Protein AF-V3ZG90-F1 (afdb_monomer_lite)

Foldseek 3Di:
DDPPPQAAPQPRHGADQWFAFPVRHIHHLVSVQVQCVVAPDPQWGADPPPGDIGGAPPVGSVPGDGPVPVVVPPPD

Structure (mmCIF, N/CA/C/O backbone):
data_AF-V3ZG90-F1
#
_entry.id   AF-V3ZG90-F1
#
loop_
_atom_site.group_PDB
_atom_site.id
_atom_site.type_symbol
_atom_site.label_atom_id
_atom_site.label_alt_id
_atom_site.label_comp_id
_atom_site.label_asym_id
_atom_site.label_entity_id
_atom_site.label_seq_id
_atom_site.pdbx_PDB_ins_code
_atom_site.Cartn_x
_atom_site.Cartn_y
_atom_site.Cartn_z
_atom_site.occupancy
_atom_site.B_iso_or_equiv
_atom_site.auth_seq_id
_atom_site.auth_comp_id
_atom_site.auth_asym_id
_atom_site.auth_atom_id
_atom_site.pdbx_PDB_model_num
ATOM 1 N N . MET A 1 1 ? 19.762 10.757 -12.412 1.00 40.56 1 MET A N 1
ATOM 2 C CA . MET A 1 1 ? 18.364 10.422 -12.753 1.00 40.56 1 MET A CA 1
ATOM 3 C C . MET A 1 1 ? 18.045 9.109 -12.065 1.00 40.56 1 MET A C 1
ATOM 5 O O . MET A 1 1 ? 18.413 8.053 -12.568 1.00 40.56 1 MET A O 1
ATOM 9 N N . GLU A 1 2 ? 17.539 9.191 -10.835 1.00 47.56 2 GLU A N 1
ATOM 10 C CA . GLU A 1 2 ? 17.265 8.016 -10.005 1.00 47.56 2 GLU A CA 1
ATOM 11 C C . GLU A 1 2 ? 16.265 7.116 -10.724 1.00 47.56 2 GLU A C 1
ATOM 13 O O . GLU A 1 2 ? 15.181 7.543 -11.124 1.00 47.56 2 GLU A O 1
ATOM 18 N N . LYS A 1 3 ? 16.684 5.874 -10.974 1.00 46.81 3 LYS A N 1
ATOM 19 C CA . LYS A 1 3 ? 15.839 4.857 -11.585 1.00 46.81 3 LYS A CA 1
ATOM 20 C C . LYS A 1 3 ? 14.619 4.706 -10.686 1.00 46.81 3 LYS A C 1
ATOM 22 O O . LYS A 1 3 ? 14.760 4.287 -9.543 1.00 46.81 3 LYS A O 1
ATOM 27 N N . LEU A 1 4 ? 13.439 5.040 -11.204 1.00 57.84 4 LEU A N 1
ATOM 28 C CA . LEU A 1 4 ? 12.181 4.659 -10.581 1.00 57.84 4 LEU A CA 1
ATOM 29 C C . LEU A 1 4 ? 12.176 3.132 -10.532 1.00 57.84 4 LEU A C 1
ATOM 31 O O . LEU A 1 4 ? 11.907 2.480 -11.543 1.00 57.84 4 LEU A O 1
ATOM 35 N N . ASP A 1 5 ? 12.576 2.582 -9.388 1.00 63.72 5 ASP A N 1
ATOM 36 C CA . ASP A 1 5 ? 12.644 1.149 -9.163 1.00 63.72 5 ASP A CA 1
ATOM 37 C C . ASP A 1 5 ? 11.288 0.559 -9.570 1.00 63.72 5 ASP A C 1
ATOM 39 O O . ASP A 1 5 ? 10.246 1.001 -9.083 1.00 63.72 5 ASP A O 1
ATOM 43 N N . LYS A 1 6 ? 11.274 -0.356 -10.543 1.00 75.88 6 LYS A N 1
ATOM 44 C CA . LYS A 1 6 ? 10.044 -1.011 -11.017 1.00 75.88 6 LYS A CA 1
ATOM 45 C C . LYS A 1 6 ? 9.580 -2.102 -10.053 1.00 75.88 6 LYS A C 1
ATOM 47 O O . LYS A 1 6 ? 8.470 -2.618 -10.198 1.00 75.88 6 LYS A O 1
ATOM 52 N N . THR A 1 7 ? 10.394 -2.399 -9.049 1.00 88.12 7 THR A N 1
ATOM 53 C CA . THR A 1 7 ? 10.202 -3.462 -8.078 1.00 88.12 7 THR A CA 1
ATOM 54 C C . THR A 1 7 ? 9.280 -3.000 -6.953 1.00 88.12 7 THR A C 1
ATOM 56 O O . THR A 1 7 ? 9.280 -1.845 -6.506 1.00 88.12 7 THR A O 1
ATOM 59 N N . CYS A 1 8 ? 8.418 -3.898 -6.498 1.00 90.94 8 CYS A N 1
ATOM 60 C CA . CYS A 1 8 ? 7.627 -3.716 -5.294 1.00 90.94 8 CYS A CA 1
ATOM 61 C C . CYS A 1 8 ? 8.482 -4.062 -4.073 1.00 90.94 8 CYS A C 1
ATOM 63 O O . CYS A 1 8 ? 8.989 -5.172 -3.981 1.00 90.94 8 CYS A O 1
ATOM 65 N N . SER A 1 9 ? 8.575 -3.165 -3.093 1.00 90.31 9 SER A N 1
ATOM 66 C CA . SER A 1 9 ? 9.340 -3.406 -1.860 1.00 90.31 9 SER A CA 1
ATOM 67 C C . SER A 1 9 ? 8.710 -4.429 -0.905 1.00 90.31 9 SER A C 1
ATOM 69 O O . SER A 1 9 ? 9.342 -4.802 0.074 1.00 90.31 9 SER A O 1
ATOM 71 N N . ILE A 1 10 ? 7.482 -4.896 -1.175 1.00 93.19 10 ILE A N 1
ATOM 72 C CA . ILE A 1 10 ? 6.830 -5.959 -0.391 1.00 93.19 10 ILE A CA 1
ATOM 73 C C . ILE A 1 10 ? 7.210 -7.338 -0.934 1.00 93.19 10 ILE A C 1
ATOM 75 O O . ILE A 1 10 ? 7.661 -8.189 -0.179 1.00 93.19 10 ILE A O 1
ATOM 79 N N . CYS A 1 11 ? 7.004 -7.580 -2.234 1.00 94.44 11 CYS A N 1
ATOM 80 C CA . CYS A 1 11 ? 7.267 -8.892 -2.831 1.00 94.44 11 CYS A CA 1
ATOM 81 C C . CYS A 1 11 ? 8.619 -9.000 -3.537 1.00 94.44 11 CYS A C 1
ATOM 83 O O . CYS A 1 11 ? 8.974 -10.098 -3.942 1.00 94.44 11 CYS A O 1
ATOM 85 N N . LEU A 1 12 ? 9.355 -7.900 -3.709 1.00 92.19 12 LEU A N 1
ATOM 86 C CA . LEU A 1 12 ? 10.650 -7.833 -4.398 1.00 92.19 12 LEU A CA 1
ATOM 87 C C . LEU A 1 12 ? 10.611 -8.270 -5.877 1.00 92.19 12 LEU A C 1
ATOM 89 O O . LEU A 1 12 ? 11.617 -8.694 -6.432 1.00 92.19 12 LEU A O 1
ATOM 93 N N . HIS A 1 13 ? 9.451 -8.139 -6.528 1.00 91.25 13 HIS A N 1
ATOM 94 C CA . HIS A 1 13 ? 9.252 -8.399 -7.961 1.00 91.25 13 HIS A CA 1
ATOM 95 C C . HIS A 1 13 ? 8.696 -7.162 -8.677 1.00 91.25 13 HIS A C 1
ATOM 97 O O . HIS A 1 13 ? 8.235 -6.220 -8.027 1.00 91.25 13 HIS A O 1
ATOM 103 N N . ASP A 1 14 ? 8.669 -7.188 -10.013 1.00 89.19 14 ASP A N 1
ATOM 104 C CA . ASP A 1 14 ? 8.025 -6.155 -10.830 1.00 89.19 14 ASP A CA 1
ATOM 105 C C . ASP A 1 14 ? 6.584 -5.864 -10.383 1.00 89.19 14 ASP A C 1
ATOM 107 O O . ASP A 1 14 ? 5.772 -6.767 -10.135 1.00 89.19 14 ASP A O 1
ATOM 111 N N . ARG A 1 15 ? 6.247 -4.572 -10.304 1.00 87.00 15 ARG A N 1
ATOM 112 C CA . ARG A 1 15 ? 4.932 -4.110 -9.846 1.00 87.00 15 ARG A CA 1
ATOM 113 C C . ARG A 1 15 ? 3.821 -4.521 -10.810 1.00 87.00 15 ARG A C 1
ATOM 115 O O . ARG A 1 15 ? 3.642 -3.926 -11.870 1.00 87.00 15 ARG A O 1
ATOM 122 N N . LYS A 1 16 ? 2.983 -5.467 -10.386 1.00 87.94 16 LYS A N 1
ATOM 123 C CA . LYS A 1 16 ? 1.741 -5.831 -11.085 1.00 87.94 16 LYS A CA 1
ATOM 124 C C . LYS A 1 16 ? 0.597 -4.928 -10.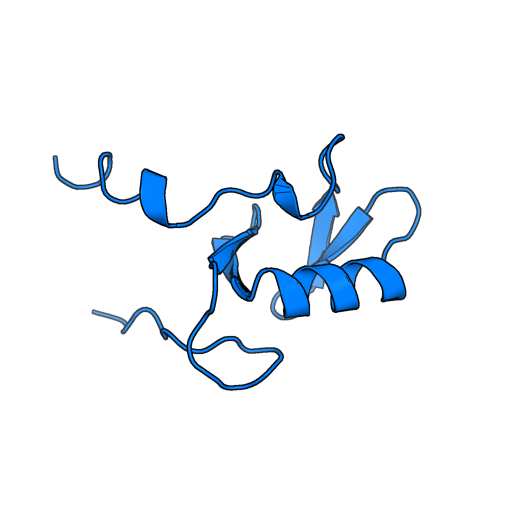626 1.00 87.94 16 LYS A C 1
ATOM 126 O O . LYS A 1 16 ? 0.283 -4.888 -9.436 1.00 87.94 16 LYS A O 1
ATOM 131 N N . GLN A 1 17 ? -0.027 -4.220 -11.573 1.00 87.12 17 GLN A N 1
ATOM 132 C CA . GLN A 1 17 ? -1.090 -3.234 -11.314 1.00 87.12 17 GLN A CA 1
ATOM 133 C C . GLN A 1 17 ? -0.681 -2.230 -10.214 1.00 87.12 17 GLN A C 1
ATOM 135 O O . GLN A 1 17 ? -1.245 -2.247 -9.119 1.00 87.12 17 GLN A O 1
ATOM 140 N N . PRO A 1 18 ? 0.344 -1.396 -10.462 1.00 88.06 18 PRO A N 1
ATOM 141 C CA . PRO A 1 18 ? 0.922 -0.531 -9.441 1.00 88.06 18 PRO A CA 1
ATOM 142 C C . PRO A 1 18 ? -0.110 0.421 -8.830 1.00 88.06 18 PRO A C 1
ATOM 144 O O . PRO A 1 18 ? -0.852 1.094 -9.553 1.00 88.06 18 PRO A O 1
ATOM 147 N N . LYS A 1 19 ? -0.102 0.511 -7.501 1.00 87.75 19 LYS A N 1
ATOM 148 C CA . LYS A 1 19 ? -0.877 1.469 -6.709 1.00 87.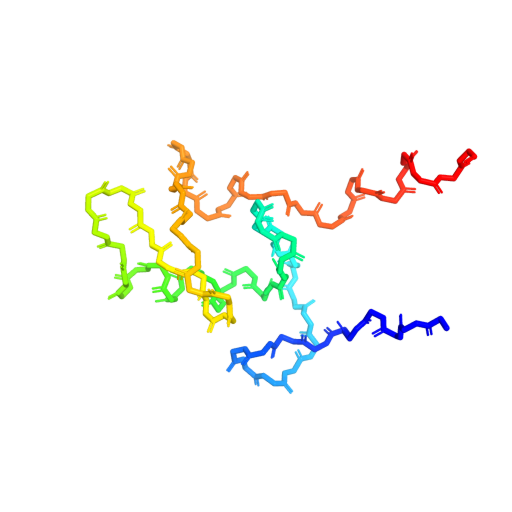75 19 LYS A CA 1
ATOM 149 C C . LYS A 1 19 ? 0.057 2.465 -6.045 1.00 87.75 19 LYS A C 1
ATOM 151 O O . LYS A 1 19 ? 1.012 2.052 -5.393 1.00 87.75 19 LYS A O 1
ATOM 156 N N . ILE A 1 20 ? -0.231 3.749 -6.229 1.00 88.19 20 ILE A N 1
ATOM 157 C CA . ILE A 1 20 ? 0.539 4.861 -5.669 1.00 88.19 20 ILE A CA 1
ATOM 158 C C . ILE A 1 20 ? -0.193 5.377 -4.428 1.00 88.19 20 ILE A C 1
ATOM 160 O O . ILE A 1 20 ? -1.377 5.724 -4.504 1.00 88.19 20 ILE A O 1
ATOM 164 N N . LEU A 1 21 ? 0.512 5.419 -3.300 1.00 89.88 21 LEU A N 1
ATOM 165 C CA . LEU A 1 21 ? 0.034 6.046 -2.066 1.00 89.88 21 LEU A CA 1
ATOM 166 C C . LEU A 1 21 ? 0.247 7.568 -2.108 1.00 89.88 21 LEU A C 1
ATOM 168 O O . LEU A 1 21 ? 0.986 8.077 -2.947 1.00 89.88 21 LEU A O 1
ATOM 172 N N . THR A 1 22 ? -0.366 8.313 -1.187 1.00 87.00 22 THR A N 1
ATOM 173 C CA . THR A 1 22 ? -0.187 9.778 -1.089 1.00 87.00 22 THR A CA 1
ATOM 174 C C . THR A 1 22 ? 1.258 10.181 -0.797 1.00 87.00 22 THR A C 1
ATOM 176 O O . THR A 1 22 ? 1.712 11.201 -1.300 1.00 87.00 22 THR A O 1
ATOM 179 N N . CYS A 1 23 ? 2.009 9.326 -0.099 1.00 89.88 23 CYS A N 1
ATOM 180 C CA . CYS A 1 23 ? 3.446 9.465 0.147 1.00 89.88 23 CYS A CA 1
ATOM 181 C C . CYS A 1 23 ? 4.331 9.070 -1.054 1.00 89.88 23 CYS A C 1
ATOM 183 O O . CYS A 1 23 ? 5.528 8.844 -0.895 1.00 89.88 23 CYS A O 1
ATOM 185 N N . LEU A 1 24 ? 3.737 8.907 -2.243 1.00 87.44 24 LEU A N 1
ATOM 186 C CA . LEU A 1 24 ? 4.385 8.592 -3.525 1.00 87.44 24 LEU A CA 1
ATOM 187 C C . LEU A 1 24 ? 5.102 7.234 -3.614 1.00 87.44 24 LEU A C 1
ATOM 189 O O . LEU A 1 24 ? 5.693 6.912 -4.645 1.00 87.44 24 LEU A O 1
ATOM 193 N N . HIS A 1 25 ? 4.989 6.383 -2.596 1.00 90.12 25 HIS A N 1
ATOM 194 C CA . HIS A 1 25 ? 5.459 5.003 -2.674 1.00 90.12 25 HIS A CA 1
ATOM 195 C C . HIS A 1 25 ? 4.489 4.122 -3.463 1.00 90.12 25 HIS A C 1
ATOM 197 O O . HIS A 1 25 ? 3.265 4.274 -3.379 1.00 90.12 25 HIS A O 1
ATOM 203 N N . VAL A 1 26 ? 5.047 3.179 -4.227 1.00 88.69 26 VAL A N 1
ATOM 204 C CA . VAL A 1 26 ? 4.294 2.364 -5.183 1.00 88.69 26 VAL A CA 1
ATOM 205 C C . VAL A 1 26 ? 4.479 0.876 -4.908 1.00 88.69 26 VAL A C 1
ATOM 207 O O . VAL A 1 26 ? 5.598 0.386 -4.761 1.00 88.69 26 VAL A O 1
ATOM 210 N N . TYR A 1 27 ? 3.369 0.141 -4.908 1.00 91.19 27 TYR A N 1
ATOM 211 C CA . TYR A 1 27 ? 3.326 -1.289 -4.600 1.00 91.19 27 TYR A CA 1
ATOM 212 C C . TYR A 1 27 ? 2.453 -2.042 -5.608 1.00 91.19 27 TYR A C 1
ATOM 214 O O . TYR A 1 27 ? 1.640 -1.436 -6.307 1.00 91.19 27 TYR A O 1
ATOM 222 N N . CYS A 1 28 ? 2.581 -3.369 -5.673 1.00 92.56 28 CYS A N 1
ATOM 223 C CA . CYS A 1 28 ? 1.596 -4.204 -6.364 1.00 92.56 28 CYS A CA 1
ATOM 224 C C . CYS A 1 28 ? 0.214 -4.021 -5.723 1.00 92.56 28 CYS A C 1
ATOM 226 O O . CYS A 1 28 ? 0.121 -3.959 -4.495 1.00 92.56 28 CYS A O 1
ATOM 228 N N . CYS A 1 29 ? -0.858 -4.022 -6.524 1.00 90.31 29 CYS A N 1
ATOM 229 C CA . CYS A 1 29 ? -2.218 -3.920 -5.984 1.00 90.31 29 CYS A CA 1
ATOM 230 C C . CYS A 1 29 ? -2.506 -5.014 -4.947 1.00 90.31 29 CYS A C 1
ATOM 232 O O . CYS A 1 29 ? -3.039 -4.713 -3.884 1.00 90.31 29 CYS A O 1
ATOM 234 N N . GLN A 1 30 ? -2.120 -6.262 -5.237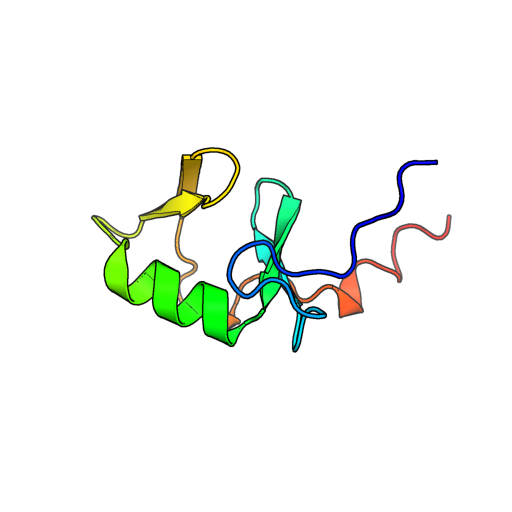 1.00 93.00 30 GLN A N 1
ATOM 235 C CA . GLN A 1 30 ? -2.358 -7.385 -4.329 1.00 93.00 30 GLN A CA 1
ATOM 236 C C . GLN A 1 30 ? -1.537 -7.260 -3.043 1.00 93.00 30 GLN A C 1
ATOM 238 O O . GLN A 1 30 ? -2.092 -7.350 -1.957 1.00 93.00 30 GLN A O 1
ATOM 243 N N . CYS A 1 31 ? -0.239 -6.959 -3.152 1.00 95.31 31 CYS A N 1
ATOM 244 C CA . CYS A 1 31 ? 0.619 -6.795 -1.979 1.00 95.31 31 CYS A CA 1
ATOM 245 C C . CYS A 1 31 ? 0.132 -5.669 -1.064 1.00 95.31 31 CYS A C 1
ATOM 247 O O . CYS A 1 31 ? 0.146 -5.818 0.155 1.00 95.31 31 CYS A O 1
ATOM 249 N N . LEU A 1 32 ? -0.314 -4.553 -1.647 1.00 93.88 32 LEU A N 1
ATOM 250 C CA . LEU A 1 32 ? -0.878 -3.453 -0.877 1.00 93.88 32 LEU A CA 1
ATOM 251 C C . LEU A 1 32 ? -2.205 -3.851 -0.222 1.00 93.88 32 LEU A C 1
ATOM 253 O O . LEU A 1 32 ? -2.426 -3.512 0.933 1.00 93.88 32 LEU A O 1
ATOM 257 N N . LEU A 1 33 ? -3.069 -4.590 -0.922 1.00 92.94 33 LEU A N 1
ATOM 258 C CA . LEU A 1 33 ? -4.332 -5.084 -0.372 1.00 92.94 33 LEU A CA 1
ATOM 259 C C . LEU A 1 33 ? -4.105 -6.020 0.821 1.00 92.94 33 LEU A C 1
ATOM 261 O O . LEU A 1 33 ? -4.702 -5.815 1.876 1.00 92.94 33 LEU A O 1
ATOM 265 N N . A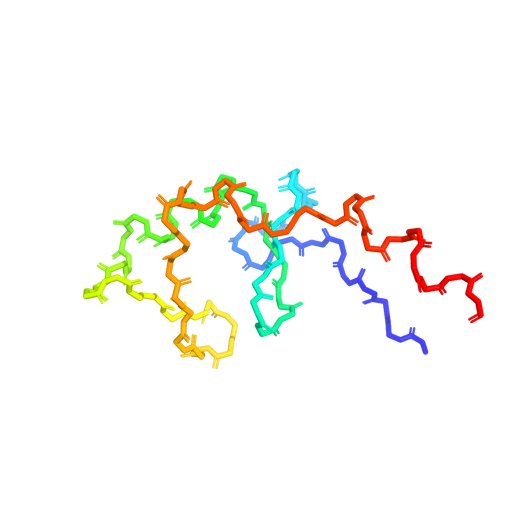SP A 1 34 ? -3.192 -6.980 0.687 1.00 95.12 34 ASP A N 1
ATOM 266 C CA . ASP A 1 34 ? -2.848 -7.918 1.759 1.00 95.12 34 ASP A CA 1
ATOM 267 C C . ASP A 1 34 ? -2.222 -7.202 2.961 1.00 95.12 34 ASP A C 1
ATOM 269 O O . ASP A 1 34 ? -2.499 -7.550 4.109 1.00 95.12 34 ASP A O 1
ATOM 273 N N . TYR A 1 35 ? -1.387 -6.192 2.705 1.00 95.19 35 TYR A N 1
ATOM 274 C CA . TYR A 1 35 ? -0.784 -5.372 3.749 1.00 95.19 35 TYR A CA 1
ATOM 275 C C . TYR A 1 35 ? -1.837 -4.551 4.500 1.00 95.19 35 TYR A C 1
ATOM 277 O O . TYR A 1 35 ? -1.882 -4.591 5.731 1.00 95.19 35 TYR A O 1
ATOM 285 N N . VAL A 1 36 ? -2.704 -3.837 3.775 1.00 93.31 36 VAL A N 1
ATOM 286 C CA . VAL A 1 36 ? -3.780 -3.024 4.359 1.00 93.31 36 VAL A CA 1
ATOM 287 C C . VAL A 1 36 ? -4.704 -3.900 5.196 1.00 93.31 36 VAL A C 1
ATOM 289 O O . VAL A 1 36 ? -4.947 -3.570 6.348 1.00 93.31 36 VAL A O 1
ATOM 292 N N . ASN A 1 37 ? -5.123 -5.067 4.703 1.00 92.12 37 ASN A N 1
ATOM 293 C CA . ASN A 1 37 ? -5.974 -5.984 5.472 1.00 92.12 37 ASN A CA 1
ATOM 294 C C . ASN A 1 37 ? -5.371 -6.404 6.828 1.00 92.12 37 ASN A C 1
ATOM 296 O O . ASN A 1 37 ? -6.118 -6.732 7.744 1.00 92.12 37 ASN A O 1
ATOM 300 N N . LYS A 1 38 ? -4.039 -6.399 6.969 1.00 93.75 38 LYS A N 1
ATOM 301 C CA . LYS A 1 38 ? -3.335 -6.767 8.211 1.00 93.75 38 LYS A CA 1
ATOM 302 C C . LYS A 1 38 ? -3.006 -5.580 9.120 1.00 93.75 38 LYS A C 1
ATOM 304 O O . LYS A 1 38 ? -2.722 -5.785 10.294 1.00 93.75 38 LYS A O 1
ATOM 309 N N . SER A 1 39 ? -2.967 -4.368 8.574 1.00 92.56 39 SER A N 1
ATOM 310 C CA . SER A 1 39 ? -2.434 -3.172 9.247 1.00 92.56 39 SER A CA 1
ATOM 311 C C . SER A 1 39 ? -3.444 -2.037 9.392 1.00 92.56 39 SER A C 1
ATOM 313 O O . SER A 1 39 ? -3.154 -1.060 10.081 1.00 92.56 39 SER A O 1
ATOM 315 N N . LEU A 1 40 ? -4.612 -2.159 8.756 1.00 92.31 40 LEU A N 1
ATOM 316 C CA . LEU A 1 40 ? -5.676 -1.171 8.813 1.00 92.31 40 LEU A CA 1
ATOM 317 C C . LEU A 1 40 ? -6.204 -1.056 10.242 1.00 92.31 40 LEU A C 1
ATOM 319 O O . LEU A 1 40 ? -6.697 -2.025 10.821 1.00 92.31 40 LEU A O 1
ATOM 323 N N . LYS A 1 41 ? -6.142 0.156 10.779 1.00 91.88 41 LYS A N 1
ATOM 324 C CA . LYS A 1 41 ? -6.695 0.519 12.076 1.00 91.88 41 LYS A CA 1
ATOM 325 C C . LYS A 1 41 ? -7.322 1.902 11.964 1.00 91.88 41 LYS A C 1
ATOM 327 O O . LYS A 1 41 ? -6.715 2.807 11.404 1.00 91.88 41 LYS A O 1
ATOM 332 N N . ASP A 1 42 ? -8.554 2.048 12.445 1.00 90.94 42 ASP A N 1
ATOM 333 C CA . ASP A 1 42 ? -9.281 3.327 12.445 1.00 90.94 42 ASP A CA 1
ATOM 334 C C . ASP A 1 42 ? -9.339 4.004 11.054 1.00 90.94 42 ASP A C 1
ATOM 336 O O . ASP A 1 42 ? -9.246 5.221 10.919 1.00 90.94 42 ASP A O 1
ATOM 340 N N . GLY A 1 43 ? -9.459 3.196 9.989 1.00 88.56 43 GLY A N 1
ATOM 341 C CA . GLY A 1 43 ? -9.518 3.674 8.600 1.00 88.56 43 GLY A CA 1
ATOM 342 C C . GLY A 1 43 ? -8.171 4.084 7.991 1.00 88.56 43 GLY A C 1
ATOM 343 O O . GLY A 1 43 ? -8.137 4.553 6.853 1.00 88.56 43 GLY A O 1
ATOM 344 N N . GLN A 1 44 ? -7.064 3.882 8.706 1.00 92.88 44 GLN A N 1
ATOM 345 C CA . GLN A 1 44 ? -5.716 4.267 8.288 1.00 92.88 44 GLN A CA 1
ATOM 346 C C . GLN A 1 44 ? -4.747 3.092 8.357 1.00 92.88 44 GLN A C 1
ATOM 348 O O . GLN A 1 44 ? -4.959 2.132 9.096 1.00 92.88 44 GLN A O 1
ATOM 353 N N . PHE A 1 45 ? -3.662 3.162 7.595 1.00 94.25 45 PHE A N 1
ATOM 354 C CA . PHE A 1 45 ? -2.566 2.203 7.689 1.00 94.25 45 PHE A CA 1
ATOM 355 C C . PHE A 1 45 ? -1.215 2.899 7.475 1.00 94.25 45 PHE A C 1
ATOM 357 O O . PHE A 1 45 ? -1.133 3.845 6.687 1.00 94.25 45 PHE A O 1
ATOM 364 N N . PRO A 1 46 ? -0.133 2.439 8.123 1.00 95.94 46 PRO A N 1
ATOM 365 C CA . PRO A 1 46 ? 1.194 2.997 7.900 1.00 95.94 46 PRO A CA 1
ATOM 366 C C . PRO A 1 46 ? 1.754 2.560 6.542 1.00 95.94 46 PRO A C 1
ATOM 368 O O . PRO A 1 46 ? 1.659 1.399 6.160 1.00 95.94 46 PRO A O 1
ATOM 371 N N . CYS A 1 47 ? 2.414 3.456 5.816 1.00 94.31 47 CYS A N 1
ATOM 372 C CA . CYS A 1 47 ? 3.169 3.086 4.622 1.00 94.31 47 CYS A CA 1
ATOM 373 C C . CYS A 1 47 ? 4.280 2.067 4.977 1.00 94.31 47 CYS A C 1
ATOM 375 O O . CYS A 1 47 ? 5.042 2.320 5.915 1.00 94.31 47 CYS A O 1
ATOM 377 N N . PRO A 1 48 ? 4.452 0.965 4.217 1.00 93.19 48 PRO A N 1
ATOM 378 C CA . PRO A 1 48 ? 5.514 -0.014 4.471 1.00 93.19 48 PRO A CA 1
ATOM 379 C C . PRO A 1 48 ? 6.938 0.563 4.465 1.00 93.19 48 PRO A C 1
ATOM 381 O O . PRO A 1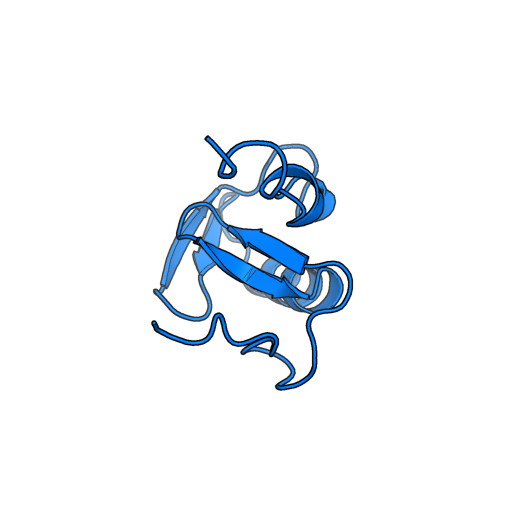 48 ? 7.791 0.061 5.189 1.00 93.19 48 PRO A O 1
ATOM 384 N N . LEU A 1 49 ? 7.191 1.601 3.659 1.00 91.56 49 LEU A N 1
ATOM 385 C CA . LEU A 1 49 ? 8.511 2.225 3.514 1.00 91.56 49 LEU A CA 1
ATOM 386 C C . LEU A 1 49 ? 8.708 3.429 4.441 1.00 91.56 49 LEU A C 1
ATOM 388 O O . LEU A 1 49 ? 9.683 3.480 5.181 1.00 91.56 49 LEU A O 1
ATOM 392 N N . SER A 1 50 ? 7.786 4.395 4.414 1.00 92.94 50 SER A N 1
ATOM 393 C CA . SER A 1 50 ? 7.944 5.662 5.144 1.00 92.94 50 SER A CA 1
ATOM 394 C C . SER A 1 50 ? 7.251 5.700 6.502 1.00 92.94 50 SER A C 1
ATOM 396 O O . SER A 1 50 ? 7.445 6.658 7.243 1.00 92.94 50 SER A O 1
ATOM 398 N N . ARG A 1 51 ? 6.412 4.705 6.829 1.00 93.69 51 ARG A N 1
ATOM 399 C CA . ARG A 1 51 ? 5.573 4.652 8.045 1.00 93.69 51 ARG A CA 1
ATOM 400 C C . ARG A 1 51 ? 4.544 5.784 8.182 1.00 93.69 51 ARG A C 1
ATOM 402 O O . ARG A 1 51 ? 3.818 5.813 9.172 1.00 93.69 51 ARG A O 1
ATOM 409 N N . GLU A 1 52 ? 4.438 6.664 7.187 1.00 93.50 52 GLU A N 1
ATOM 410 C CA . GLU A 1 52 ? 3.414 7.710 7.104 1.00 93.50 52 GLU A CA 1
ATOM 411 C C . GLU A 1 52 ? 2.010 7.098 7.146 1.00 93.50 52 GLU A C 1
ATOM 413 O O . GLU A 1 52 ? 1.769 6.078 6.499 1.00 93.50 52 GLU A O 1
ATOM 418 N N . GLN A 1 53 ? 1.094 7.704 7.902 1.00 94.44 53 GLN A N 1
ATOM 419 C CA . GLN A 1 53 ? -0.281 7.218 8.013 1.00 94.44 53 GLN A CA 1
ATOM 420 C C . GLN A 1 53 ? -1.079 7.582 6.764 1.00 94.44 53 GLN A C 1
ATOM 422 O O . GLN A 1 53 ? -1.262 8.754 6.439 1.00 94.44 53 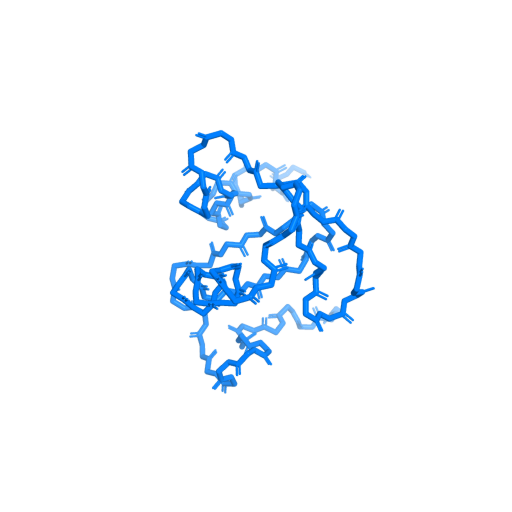GLN A O 1
ATOM 427 N N . ILE A 1 54 ? -1.572 6.561 6.072 1.00 92.94 54 ILE A N 1
ATOM 428 C CA . ILE A 1 54 ? -2.323 6.698 4.832 1.00 92.94 54 ILE A CA 1
ATOM 429 C C . ILE A 1 54 ? -3.794 6.421 5.117 1.00 92.94 54 ILE A C 1
ATOM 431 O O . ILE A 1 54 ? -4.149 5.353 5.617 1.00 92.94 54 ILE A O 1
ATOM 435 N N . GLN A 1 55 ? -4.656 7.373 4.760 1.00 92.19 55 GLN A N 1
ATOM 436 C CA . GLN A 1 55 ? -6.105 7.180 4.798 1.00 92.19 55 GLN A CA 1
ATOM 437 C C . GLN A 1 55 ? -6.516 6.158 3.742 1.00 92.19 55 GLN A C 1
ATOM 439 O O . GLN A 1 55 ? -6.161 6.295 2.566 1.00 92.19 55 GLN A O 1
ATOM 444 N N . LEU A 1 56 ? -7.298 5.156 4.137 1.00 88.62 56 LEU A N 1
ATOM 445 C CA . LEU A 1 56 ? -7.917 4.252 3.182 1.00 88.62 56 LEU A CA 1
ATOM 446 C C . LEU A 1 56 ? -9.064 4.989 2.463 1.00 88.62 56 LEU A C 1
ATOM 448 O O . LEU A 1 56 ? -9.992 5.458 3.122 1.00 88.62 56 LEU A O 1
ATOM 452 N N . PRO A 1 57 ? -9.056 5.086 1.120 1.00 83.88 57 PRO A N 1
ATOM 453 C CA . PRO A 1 57 ? -10.165 5.680 0.386 1.00 83.88 57 PRO A CA 1
ATOM 454 C C . PRO A 1 57 ? -11.457 4.889 0.607 1.00 83.88 57 PRO A C 1
ATOM 456 O O . PRO A 1 57 ? -11.426 3.672 0.782 1.00 83.88 57 PRO A O 1
ATOM 459 N N . SER A 1 58 ? -12.606 5.545 0.464 1.00 78.12 58 SER A N 1
ATOM 460 C CA . SER A 1 58 ? -13.941 4.950 0.644 1.00 78.12 58 SER A CA 1
ATOM 461 C C . SER A 1 58 ? -14.279 3.776 -0.298 1.00 78.12 58 SER A C 1
ATOM 463 O O . SER A 1 58 ? -15.262 3.085 -0.068 1.00 78.12 58 SER A O 1
ATOM 465 N N . GLY A 1 59 ? -13.453 3.480 -1.313 1.00 75.75 59 GLY A N 1
ATOM 466 C CA . GLY A 1 59 ? -13.539 2.238 -2.112 1.00 75.75 59 GLY A CA 1
ATOM 467 C C . GLY A 1 59 ? -12.307 1.331 -2.008 1.00 75.75 59 GLY A C 1
ATOM 468 O O . GLY A 1 59 ? -12.013 0.548 -2.915 1.00 75.75 59 GLY A O 1
ATOM 469 N N . GLY A 1 60 ? -11.571 1.443 -0.902 1.00 79.44 60 GLY A N 1
ATOM 470 C CA . GLY A 1 60 ? -10.454 0.580 -0.543 1.00 79.44 60 GLY A CA 1
ATOM 471 C C . GLY A 1 60 ? -9.223 0.745 -1.433 1.00 79.44 60 GLY A C 1
ATOM 472 O O . GLY A 1 60 ? -9.060 1.721 -2.167 1.00 79.44 60 GLY A O 1
ATOM 473 N N . VAL A 1 61 ? -8.347 -0.262 -1.398 1.00 75.88 61 VAL A N 1
ATOM 474 C CA . VAL A 1 61 ? -7.049 -0.232 -2.094 1.00 75.88 61 VAL A CA 1
ATOM 475 C C . VAL A 1 61 ? -7.181 -0.053 -3.613 1.00 75.88 61 VAL A C 1
ATOM 477 O O . VAL A 1 61 ? -6.313 0.525 -4.272 1.00 75.88 61 VAL A O 1
ATOM 480 N N . ARG A 1 62 ? -8.306 -0.490 -4.186 1.00 78.00 62 ARG A N 1
ATOM 481 C CA . ARG A 1 62 ? -8.597 -0.343 -5.617 1.00 78.00 62 ARG A CA 1
ATOM 482 C C . ARG A 1 62 ? -8.739 1.116 -6.057 1.00 78.00 62 ARG A C 1
ATOM 484 O O . ARG A 1 62 ? -8.433 1.392 -7.216 1.00 78.00 62 ARG A O 1
ATOM 491 N N . ASN A 1 63 ? -9.076 2.029 -5.146 1.00 79.38 63 ASN A N 1
ATOM 492 C CA . ASN A 1 63 ? -9.218 3.459 -5.426 1.00 79.38 63 ASN A CA 1
ATOM 493 C C . ASN A 1 63 ? -7.927 4.272 -5.266 1.00 79.38 63 ASN A C 1
ATOM 495 O O . ASN A 1 63 ? -7.920 5.459 -5.591 1.00 79.38 63 ASN A O 1
ATOM 499 N N . PHE A 1 64 ? -6.813 3.661 -4.846 1.00 76.00 64 PHE A N 1
ATOM 500 C CA . PHE A 1 64 ? -5.513 4.317 -4.995 1.00 76.00 64 PHE A CA 1
ATOM 501 C C . PHE A 1 64 ? -5.169 4.503 -6.475 1.00 76.00 64 PHE A C 1
ATOM 503 O O . PHE A 1 64 ? -5.485 3.645 -7.319 1.00 76.00 64 PHE A O 1
ATOM 510 N N . ARG A 1 65 ? -4.498 5.625 -6.775 1.00 72.62 65 ARG A N 1
ATOM 511 C CA . ARG A 1 65 ? -4.101 5.994 -8.138 1.00 72.62 65 ARG A CA 1
ATOM 512 C C . ARG A 1 65 ? -3.290 4.862 -8.758 1.00 72.62 65 ARG A C 1
ATOM 514 O O . ARG A 1 65 ? -2.322 4.375 -8.176 1.00 72.62 65 ARG A O 1
ATOM 521 N N . ILE A 1 66 ? -3.701 4.453 -9.952 1.00 68.00 66 ILE A N 1
ATOM 522 C CA . ILE A 1 66 ? -2.893 3.592 -10.811 1.00 68.00 66 ILE A CA 1
ATOM 523 C C . ILE A 1 66 ? -1.872 4.459 -11.543 1.00 68.00 66 ILE A C 1
ATOM 525 O O . ILE A 1 66 ? -2.196 5.563 -11.983 1.00 68.00 66 ILE A O 1
ATOM 529 N N . PHE A 1 67 ? -0.652 3.949 -11.702 1.00 62.34 67 PHE A N 1
ATOM 530 C CA . PHE A 1 67 ? 0.425 4.653 -12.410 1.00 62.34 67 PHE A CA 1
ATOM 531 C C . PHE A 1 67 ? 0.041 5.062 -13.846 1.00 62.34 67 PHE A C 1
ATOM 533 O O . PHE A 1 67 ? 0.533 6.062 -14.355 1.00 62.34 67 PHE A O 1
ATOM 540 N N . LEU A 1 68 ? -0.918 4.360 -14.461 1.00 51.06 68 LEU A N 1
ATOM 541 C CA . LEU A 1 68 ? -1.337 4.554 -15.853 1.00 51.06 68 LEU A CA 1
ATOM 542 C C . LEU A 1 68 ? -1.897 5.949 -16.185 1.00 51.06 68 LEU A C 1
ATOM 544 O O . LEU A 1 68 ? -1.849 6.328 -17.345 1.00 51.06 68 LEU A O 1
ATOM 548 N N . LYS A 1 69 ? -2.380 6.737 -15.211 1.00 48.22 69 LYS A N 1
ATOM 549 C CA . LYS A 1 69 ? -2.873 8.109 -15.473 1.00 48.22 69 LYS A CA 1
ATOM 550 C C . LYS A 1 69 ? -1.868 9.219 -15.151 1.00 48.22 69 LYS A C 1
ATOM 552 O O . LYS A 1 69 ? -2.149 10.383 -15.406 1.00 48.22 69 LYS A O 1
ATOM 557 N N . VAL A 1 70 ? -0.718 8.891 -14.560 1.00 50.66 70 VAL A N 1
ATOM 558 C CA . VAL A 1 70 ? 0.262 9.905 -14.122 1.00 50.66 70 VAL A CA 1
ATOM 559 C C . VAL A 1 70 ? 1.261 10.247 -15.237 1.00 50.66 70 VAL A C 1
ATOM 561 O O . VAL A 1 70 ? 1.924 11.276 -15.164 1.00 50.66 70 VAL A O 1
ATOM 564 N N . MET A 1 71 ? 1.319 9.454 -16.313 1.00 43.31 71 MET A N 1
ATOM 565 C CA . MET A 1 71 ? 2.198 9.746 -17.453 1.00 43.31 71 MET A CA 1
ATOM 566 C C . MET A 1 71 ? 1.601 10.691 -18.506 1.00 43.31 71 MET A C 1
ATOM 568 O O . MET A 1 71 ? 2.373 11.256 -19.263 1.00 43.31 71 MET A O 1
ATOM 572 N N . GLU A 1 72 ? 0.288 10.958 -18.521 1.00 42.19 72 GLU A N 1
ATOM 573 C CA . GLU A 1 72 ? -0.289 11.963 -19.442 1.00 42.19 72 GLU A CA 1
ATOM 574 C C . GLU A 1 72 ? -0.114 13.419 -18.964 1.00 42.19 72 GLU A C 1
ATOM 576 O O . GLU A 1 72 ? -0.402 14.343 -19.718 1.00 42.19 72 GLU A O 1
ATOM 581 N N . VAL A 1 73 ? 0.365 13.661 -17.731 1.00 51.25 73 VAL A N 1
ATOM 582 C CA . VAL A 1 73 ? 0.407 15.020 -17.138 1.00 51.25 73 VAL A CA 1
ATOM 583 C C . VAL A 1 73 ? 1.827 15.513 -16.806 1.00 51.25 73 VAL A C 1
ATOM 585 O O . VAL A 1 73 ? 1.991 16.661 -16.416 1.00 51.25 73 VAL A O 1
ATOM 588 N N . MET A 1 74 ? 2.872 14.699 -17.001 1.00 41.53 74 MET A N 1
ATOM 589 C CA . MET A 1 74 ? 4.279 15.117 -16.809 1.00 41.53 74 MET A CA 1
ATOM 590 C C . MET A 1 74 ? 5.070 15.235 -18.124 1.00 41.53 74 MET A C 1
ATOM 592 O O . MET A 1 74 ? 6.296 15.209 -18.110 1.00 41.53 74 MET A O 1
ATOM 596 N N . THR A 1 75 ? 4.384 15.348 -19.265 1.00 38.28 75 THR A N 1
ATOM 597 C CA . THR A 1 75 ? 5.000 15.593 -20.587 1.00 38.28 75 THR A CA 1
ATOM 598 C C . THR A 1 75 ? 4.690 17.000 -21.111 1.00 38.28 75 THR A C 1
ATOM 600 O O . THR A 1 75 ? 4.391 17.178 -22.290 1.00 38.28 75 THR A O 1
ATOM 603 N N . LYS A 1 76 ? 4.736 18.006 -20.234 1.00 37.66 76 LYS A N 1
ATOM 604 C CA . LYS A 1 76 ? 4.824 19.413 -20.640 1.00 37.66 76 LYS A CA 1
ATOM 605 C C . LYS A 1 76 ? 6.123 20.007 -20.133 1.00 37.66 76 LYS A C 1
ATOM 607 O O . LYS A 1 76 ? 6.450 19.723 -18.961 1.00 37.66 76 LYS A O 1
#

Secondary structure (DSSP, 8-state):
------B-TTTSSB-SSEEE-TTS-EEEHHHHHHHHHHH-BTTEEE-TTT--EEEPPTT-GGGSEEGGGTTTSS--

Radius of gyration: 12.51 Å; chains: 1; bounding box: 32×28×33 Å

InterPro domains:
  IPR001841 Zinc finger, RING-type [PS50089] (8-51)
  IPR001841 Zinc finger, RING-type [SM00184] (8-50)
  IPR013083 Zinc finger, RING/FYVE/PHD-type [G3DSA:3.30.40.10] (2-76)
  IPR017907 Zinc finger, RING-type, conserved site [PS00518] (23-32)
  IPR018957 Zinc finger, C3HC4 RING-type [PF00097] (8-49)
  IPR047153 TRIM45/56/19-like [PTHR25462] (6-65)

Organism: Lottia gigantea (NCBI:txid225164)

pLDDT: mean 80.79, std 17.49, range [37.66, 95.94]

Sequence (76 aa):
MEKLDKTCSICLHDRKQPKILTCLHVYCCQCLLDYVNKSLKDGQFPCPLSREQIQLPSGGVRNFRIFLKVMEVMTK